Protein AF-A0A6A6UGT2-F1 (afdb_monomer_lite)

Sequence (162 aa):
MPLKPDISIGGFDELLLRAINDSKDPNYDFFEWWTMNKSVVIQGRSLEEWQLDWTSSLNSPIDLNAMSPDAHLYAIHACEKIYRYQLRLMTTREGALGMGPHTASLEDQVWILFGCRVPVVLRPLENWYKLVGECYIDGYMNGEAIDEYKNGLRKKTQVTIK

Secondary structure (DSSP, 8-state):
--------SSSHHHHHHHHHHHTT-TTSTHHHHHHHHTT-EETTEEHHHHHHHHHHH-SS---GGGS-HHHHHHHHHHHHHHHHHTEEEEE-TT--EEEEETT--TT-EEE--TT-SS-EEEEE-SSSEEEEEE-EETT-SSSHHHHHHHTTSS------B-

InterPro domains:
  IPR052895 Heterokaryon Regulation/Transcriptional Modulator [PTHR24148] (65-155)

Organism: NCBI:txid703497

Structure (mmCIF, N/CA/C/O backbone):
data_AF-A0A6A6UGT2-F1
#
_entry.id   AF-A0A6A6UGT2-F1
#
loop_
_atom_site.group_PDB
_atom_site.id
_atom_site.type_symbol
_atom_site.label_atom_id
_atom_site.label_alt_id
_atom_site.label_comp_id
_atom_site.label_asym_id
_atom_site.label_entity_id
_atom_site.label_seq_id
_atom_site.pdbx_PDB_ins_code
_atom_site.Cartn_x
_atom_site.Cartn_y
_atom_site.Cartn_z
_atom_site.occupancy
_atom_site.B_iso_or_equiv
_atom_site.auth_seq_id
_atom_site.auth_comp_id
_atom_site.auth_asym_id
_atom_site.auth_atom_id
_atom_site.pdbx_PDB_model_num
ATOM 1 N N . MET A 1 1 ? 26.550 10.376 -5.630 1.00 30.91 1 MET A N 1
ATOM 2 C CA . MET A 1 1 ? 25.645 9.271 -6.007 1.00 30.91 1 MET A CA 1
ATOM 3 C C . MET A 1 1 ? 24.538 9.249 -4.980 1.00 30.91 1 MET A C 1
ATOM 5 O O . MET A 1 1 ? 24.889 9.111 -3.811 1.00 30.91 1 MET A O 1
ATOM 9 N N . PRO A 1 2 ? 23.257 9.445 -5.336 1.00 33.78 2 PRO A N 1
ATOM 10 C CA . PRO A 1 2 ? 22.220 9.052 -4.402 1.00 33.78 2 PRO A CA 1
ATOM 11 C C . PRO A 1 2 ? 22.350 7.535 -4.259 1.00 33.78 2 PRO A C 1
ATOM 13 O O . PRO A 1 2 ? 22.489 6.819 -5.254 1.00 33.78 2 PRO A O 1
ATOM 16 N N . LEU A 1 3 ? 22.444 7.072 -3.017 1.00 39.12 3 LEU A N 1
ATOM 17 C CA . LEU A 1 3 ? 22.365 5.652 -2.711 1.00 39.12 3 LEU A CA 1
ATOM 18 C C . LEU A 1 3 ? 21.093 5.137 -3.388 1.00 39.12 3 LEU A C 1
ATOM 20 O O . LEU A 1 3 ? 20.053 5.800 -3.307 1.00 39.12 3 LEU A O 1
ATOM 24 N N . LYS A 1 4 ? 21.181 3.995 -4.087 1.00 49.97 4 LYS A N 1
ATOM 25 C CA . LYS A 1 4 ? 19.970 3.246 -4.432 1.00 49.97 4 LYS A CA 1
ATOM 26 C C . LYS A 1 4 ? 19.131 3.202 -3.154 1.00 49.97 4 LYS A C 1
ATOM 28 O O . LYS A 1 4 ? 19.722 2.979 -2.091 1.00 49.97 4 LYS A O 1
ATOM 33 N N . PRO A 1 5 ? 17.820 3.478 -3.221 1.00 46.50 5 PRO A N 1
ATOM 34 C CA . PRO A 1 5 ? 16.994 3.273 -2.051 1.00 46.50 5 PRO A CA 1
ATOM 35 C C . PRO A 1 5 ? 17.283 1.838 -1.600 1.00 46.50 5 PRO A C 1
ATOM 37 O O . PRO A 1 5 ? 17.352 0.943 -2.447 1.00 46.50 5 PRO A O 1
ATOM 40 N N . ASP A 1 6 ? 17.590 1.654 -0.315 1.00 45.56 6 ASP A N 1
ATOM 41 C CA . ASP A 1 6 ? 17.937 0.354 0.272 1.00 45.56 6 ASP A CA 1
ATOM 42 C C . ASP A 1 6 ? 16.654 -0.494 0.370 1.00 45.56 6 ASP A C 1
ATOM 44 O O . ASP A 1 6 ? 16.233 -0.938 1.431 1.00 45.56 6 ASP A O 1
ATOM 48 N N . ILE A 1 7 ? 15.973 -0.642 -0.772 1.00 46.97 7 ILE A N 1
ATOM 49 C CA . ILE A 1 7 ? 14.851 -1.536 -1.048 1.00 46.97 7 ILE A CA 1
ATOM 50 C C . ILE A 1 7 ? 15.495 -2.894 -1.311 1.00 46.97 7 ILE A C 1
ATOM 52 O O . ILE A 1 7 ? 15.444 -3.462 -2.399 1.00 46.97 7 ILE A O 1
ATOM 56 N N . SER A 1 8 ? 16.274 -3.338 -0.336 1.00 41.09 8 SER A N 1
ATOM 57 C CA . SER A 1 8 ? 16.933 -4.617 -0.379 1.00 41.09 8 SER A CA 1
ATOM 58 C C . SER A 1 8 ? 15.893 -5.654 0.029 1.00 41.09 8 SER A C 1
ATOM 60 O O . SER A 1 8 ? 15.407 -5.633 1.158 1.00 41.09 8 SER A O 1
ATOM 62 N N . ILE A 1 9 ? 15.695 -6.619 -0.874 1.00 41.25 9 ILE A N 1
ATOM 63 C CA . ILE A 1 9 ? 15.046 -7.931 -0.707 1.00 41.25 9 ILE A CA 1
ATOM 64 C C . ILE A 1 9 ? 13.529 -7.947 -0.985 1.00 41.25 9 ILE A C 1
ATOM 66 O O . ILE A 1 9 ? 12.718 -7.740 -0.091 1.00 41.25 9 ILE A O 1
ATOM 70 N N . GLY A 1 10 ? 13.142 -8.330 -2.214 1.00 40.84 10 GLY A N 1
ATOM 71 C CA . GLY A 1 10 ? 11.757 -8.741 -2.498 1.00 40.84 10 GLY A CA 1
ATOM 72 C C . GLY A 1 10 ? 11.285 -8.783 -3.959 1.00 40.84 10 GLY A C 1
ATOM 73 O O . GLY A 1 10 ? 10.101 -9.015 -4.178 1.00 40.84 10 GLY A O 1
ATOM 74 N N . GLY A 1 11 ? 12.134 -8.528 -4.965 1.00 48.41 11 GLY A N 1
ATOM 75 C CA . GLY A 1 11 ? 11.728 -8.555 -6.384 1.00 48.41 11 GLY A CA 1
ATOM 76 C C . GLY A 1 11 ? 10.838 -7.379 -6.820 1.00 48.41 11 GLY A C 1
ATOM 77 O O . GLY A 1 11 ? 10.290 -7.383 -7.923 1.00 48.41 11 GLY A O 1
ATOM 78 N N . PHE A 1 12 ? 10.666 -6.364 -5.966 1.00 54.19 12 PHE A N 1
ATOM 79 C CA . PHE A 1 12 ? 9.870 -5.167 -6.254 1.00 54.19 12 PHE A CA 1
ATOM 80 C C . PHE A 1 12 ? 10.631 -4.150 -7.108 1.00 54.19 12 PHE A C 1
ATOM 82 O O . PHE A 1 12 ? 10.083 -3.557 -8.031 1.00 54.19 12 PHE A O 1
ATOM 89 N N . ASP A 1 13 ? 11.914 -3.976 -6.822 1.00 57.66 13 ASP A N 1
ATOM 90 C CA . ASP A 1 13 ? 12.870 -3.282 -7.673 1.00 57.66 13 ASP A CA 1
ATOM 91 C C . ASP A 1 13 ? 12.934 -3.930 -9.061 1.00 57.66 13 ASP A C 1
ATOM 93 O O . ASP A 1 13 ? 12.850 -3.234 -10.067 1.00 57.66 13 ASP A O 1
ATOM 97 N N . GLU A 1 14 ? 12.966 -5.260 -9.133 1.00 57.44 14 GLU A N 1
ATOM 98 C CA . GLU A 1 14 ? 12.942 -6.007 -10.395 1.00 57.44 14 GLU A CA 1
ATOM 99 C C . GLU A 1 14 ? 11.612 -5.844 -11.149 1.00 57.44 14 GLU A C 1
ATOM 101 O O . GLU A 1 14 ? 11.615 -5.668 -12.369 1.00 57.44 14 GLU A O 1
ATOM 106 N N . LEU A 1 15 ? 10.478 -5.822 -10.438 1.00 59.88 15 LEU A N 1
ATOM 107 C CA . LEU A 1 15 ? 9.164 -5.495 -10.997 1.00 59.88 15 LEU A CA 1
ATOM 108 C C . LEU A 1 15 ? 9.145 -4.077 -11.576 1.00 59.88 15 LEU A C 1
ATOM 110 O O . LEU A 1 15 ? 8.698 -3.897 -12.705 1.00 59.88 15 LEU A O 1
ATOM 114 N N . LEU A 1 16 ? 9.644 -3.079 -10.839 1.00 62.94 16 LEU A N 1
ATOM 115 C CA . LEU A 1 16 ? 9.714 -1.697 -11.317 1.00 62.94 16 LEU A CA 1
ATOM 116 C C . LEU A 1 16 ? 10.711 -1.533 -12.475 1.00 62.94 16 LEU A C 1
ATOM 118 O O . LEU A 1 16 ? 10.489 -0.732 -13.379 1.00 62.94 16 LEU A O 1
ATOM 122 N N . LEU A 1 17 ? 11.799 -2.296 -12.490 1.00 61.94 17 LEU A N 1
ATOM 123 C CA . LEU A 1 17 ? 12.757 -2.298 -13.592 1.00 61.94 17 LEU A CA 1
ATOM 124 C C . LEU A 1 17 ? 12.164 -2.942 -14.846 1.00 61.94 17 LEU A C 1
ATOM 126 O O . LEU A 1 17 ? 12.322 -2.405 -15.942 1.00 61.94 17 LEU A O 1
ATOM 130 N N . ARG A 1 18 ? 11.439 -4.053 -14.696 1.00 59.12 18 ARG A N 1
ATOM 131 C CA . ARG A 1 18 ? 10.715 -4.691 -15.798 1.00 59.12 18 ARG A CA 1
ATOM 132 C C . ARG A 1 18 ? 9.608 -3.791 -16.327 1.00 59.12 18 ARG A C 1
ATOM 134 O O . ARG A 1 18 ? 9.523 -3.574 -17.526 1.00 59.12 18 ARG A O 1
ATOM 141 N N . ALA A 1 19 ? 8.855 -3.180 -15.422 1.00 59.06 19 ALA A N 1
ATOM 142 C CA . ALA A 1 19 ? 7.874 -2.149 -15.709 1.00 59.06 19 ALA A CA 1
ATOM 143 C C . ALA A 1 19 ? 8.439 -1.017 -16.573 1.00 59.06 19 ALA A C 1
ATOM 145 O O . ALA A 1 19 ? 7.850 -0.617 -17.572 1.00 59.06 19 ALA A O 1
ATOM 146 N N . ILE A 1 20 ? 9.609 -0.510 -16.189 1.00 59.53 20 ILE A N 1
ATOM 147 C CA . ILE A 1 20 ? 10.310 0.571 -16.876 1.00 59.53 20 ILE A CA 1
ATOM 148 C C . ILE A 1 20 ? 10.814 0.134 -18.256 1.00 59.53 20 ILE A C 1
ATOM 150 O O . ILE A 1 20 ? 10.664 0.893 -19.216 1.00 59.53 20 ILE A O 1
ATOM 154 N N . ASN A 1 21 ? 11.388 -1.064 -18.371 1.00 59.16 21 ASN A N 1
ATOM 155 C CA . ASN A 1 21 ? 11.969 -1.563 -19.619 1.00 59.16 21 ASN A CA 1
ATOM 156 C C . ASN A 1 21 ? 10.903 -2.001 -20.635 1.00 59.16 21 ASN A C 1
ATOM 158 O O . ASN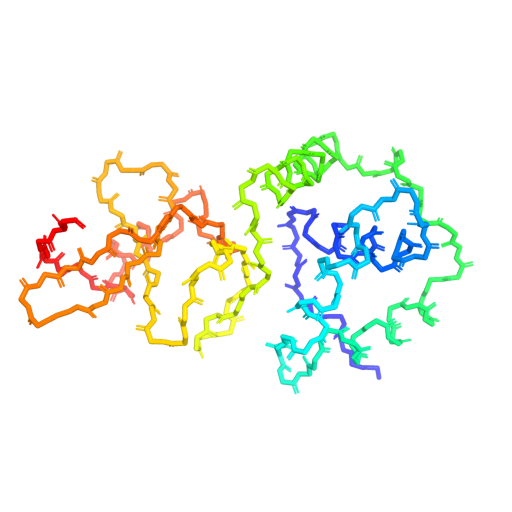 A 1 21 ? 11.048 -1.714 -21.823 1.00 59.16 21 ASN A O 1
ATOM 162 N N . ASP A 1 22 ? 9.809 -2.601 -20.165 1.00 57.81 22 ASP A N 1
ATOM 163 C CA . ASP A 1 22 ? 8.703 -3.093 -20.994 1.00 57.81 22 ASP A CA 1
ATOM 164 C C . ASP A 1 22 ? 7.635 -2.000 -21.242 1.00 57.81 22 ASP A C 1
ATOM 166 O O . ASP A 1 22 ? 6.719 -2.195 -22.037 1.00 57.81 22 ASP A O 1
ATOM 170 N N . SER A 1 23 ? 7.775 -0.805 -20.636 1.00 54.41 23 SER A N 1
ATOM 171 C CA . SER A 1 23 ? 6.843 0.343 -20.754 1.00 54.41 23 SER A CA 1
ATOM 172 C C . SER A 1 23 ? 6.583 0.845 -22.184 1.00 54.41 23 SER A C 1
ATOM 174 O O . SER A 1 23 ? 5.699 1.679 -22.394 1.00 54.41 23 SER A O 1
ATOM 176 N N . LYS A 1 24 ? 7.360 0.367 -23.163 1.00 50.91 24 LYS A N 1
ATOM 177 C CA . LYS A 1 24 ? 7.268 0.735 -24.582 1.00 50.91 24 LYS A CA 1
ATOM 178 C C . LYS A 1 24 ? 6.710 -0.376 -25.477 1.00 50.91 24 LYS A C 1
ATOM 180 O O . LYS A 1 24 ? 6.638 -0.150 -26.683 1.00 50.91 24 LYS A O 1
ATOM 185 N N . ASP A 1 25 ? 6.335 -1.539 -24.938 1.00 50.72 25 ASP A N 1
ATOM 186 C CA . ASP A 1 25 ? 5.677 -2.591 -25.721 1.00 50.72 25 ASP A CA 1
ATOM 187 C C . ASP A 1 25 ? 4.171 -2.284 -25.859 1.00 50.72 25 ASP A C 1
ATOM 189 O O . ASP A 1 25 ? 3.435 -2.354 -24.872 1.00 50.72 25 ASP A O 1
ATOM 193 N N . PRO A 1 26 ? 3.679 -1.942 -27.065 1.00 49.09 26 PRO A N 1
ATOM 194 C CA . PRO A 1 26 ? 2.278 -1.592 -27.288 1.00 49.09 26 PRO A CA 1
ATOM 195 C C . PRO A 1 26 ? 1.318 -2.787 -27.184 1.00 49.09 26 PRO A C 1
ATOM 197 O O . PRO A 1 26 ? 0.108 -2.583 -27.229 1.00 49.09 26 PRO A O 1
ATOM 200 N N . ASN A 1 27 ? 1.823 -4.021 -27.063 1.00 46.84 27 ASN A N 1
ATOM 201 C CA . ASN A 1 27 ? 0.999 -5.221 -26.874 1.00 46.84 27 ASN A CA 1
ATOM 202 C C . ASN A 1 27 ? 0.741 -5.544 -25.396 1.00 46.84 27 ASN A C 1
ATOM 204 O O . ASN A 1 27 ? 0.070 -6.531 -25.096 1.00 46.84 27 ASN A O 1
ATOM 208 N N . TYR A 1 28 ? 1.277 -4.733 -24.482 1.00 54.16 28 TYR A N 1
ATOM 209 C CA . TYR A 1 28 ? 1.137 -4.910 -23.045 1.00 54.16 28 TYR A CA 1
ATOM 210 C C . TYR A 1 28 ? 0.387 -3.734 -22.408 1.00 54.16 28 TYR A C 1
ATOM 212 O O . TYR A 1 28 ? 0.730 -2.571 -22.611 1.00 54.16 28 TYR A O 1
ATOM 220 N N . ASP A 1 29 ? -0.542 -4.042 -21.497 1.00 55.88 29 ASP A N 1
ATOM 221 C CA . ASP A 1 29 ? -1.246 -3.090 -20.609 1.00 55.88 29 ASP A CA 1
ATOM 222 C C . ASP A 1 29 ? -0.303 -2.334 -19.638 1.00 55.88 29 ASP A C 1
ATOM 224 O O . ASP A 1 29 ? -0.730 -1.605 -18.739 1.00 55.88 29 ASP A O 1
ATOM 228 N N . PHE A 1 30 ? 1.015 -2.504 -19.787 1.00 61.78 30 PHE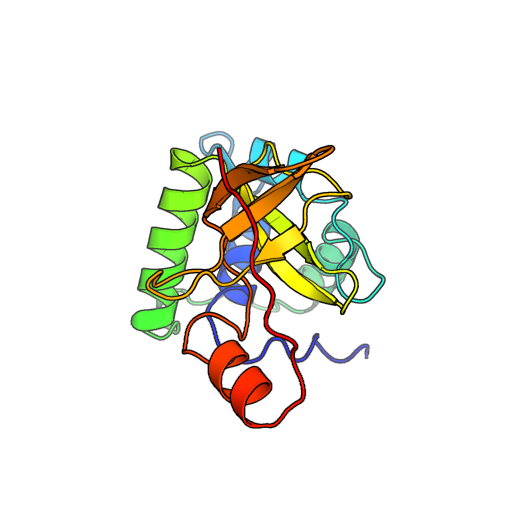 A N 1
ATOM 229 C CA . PHE A 1 30 ? 2.024 -1.873 -18.947 1.00 61.78 30 PHE A CA 1
ATOM 230 C C . PHE A 1 30 ? 2.077 -0.347 -19.152 1.00 61.78 30 PHE A C 1
ATOM 232 O O . PHE A 1 30 ? 2.338 0.397 -18.206 1.00 61.78 30 PHE A O 1
ATOM 239 N N . PHE A 1 31 ? 1.761 0.150 -20.353 1.00 67.44 31 PHE A N 1
ATOM 240 C CA . PHE A 1 31 ? 1.723 1.591 -20.630 1.00 67.44 31 PHE A CA 1
ATOM 241 C C . PHE A 1 31 ? 0.659 2.333 -19.799 1.00 67.44 31 PHE A C 1
ATOM 243 O O . PHE A 1 31 ? 0.919 3.419 -19.266 1.00 67.44 31 PHE A O 1
ATOM 250 N N . GLU A 1 32 ? -0.532 1.747 -19.644 1.00 71.31 32 GLU A N 1
ATOM 251 C CA . GLU A 1 32 ? -1.594 2.326 -18.814 1.00 71.31 32 GLU A CA 1
ATOM 252 C C . GLU A 1 32 ? -1.200 2.331 -17.339 1.00 71.31 32 GLU A C 1
ATOM 254 O O . GLU A 1 32 ? -1.314 3.359 -16.664 1.00 71.31 32 GLU A O 1
ATOM 259 N N . TRP A 1 33 ? -0.656 1.213 -16.849 1.00 73.12 33 TRP A N 1
ATOM 260 C CA . TRP A 1 33 ? -0.139 1.135 -15.489 1.00 73.12 33 TRP A CA 1
ATOM 261 C C . TRP A 1 33 ? 0.958 2.176 -15.253 1.00 73.12 33 TRP A C 1
ATOM 263 O O . TRP A 1 33 ? 0.907 2.908 -14.267 1.00 73.12 33 TRP A O 1
ATOM 273 N N . TRP A 1 34 ? 1.918 2.317 -16.167 1.00 75.12 34 TRP A N 1
ATOM 274 C CA . TRP A 1 34 ? 2.965 3.333 -16.063 1.00 75.12 34 TRP A CA 1
ATOM 275 C C . TRP A 1 34 ? 2.366 4.739 -15.968 1.00 75.12 34 TRP A C 1
ATOM 277 O O . TRP A 1 34 ? 2.707 5.504 -15.066 1.00 75.12 34 TRP A O 1
ATOM 287 N N . THR A 1 35 ? 1.408 5.059 -16.840 1.00 77.31 35 THR A N 1
ATOM 288 C CA . THR A 1 35 ? 0.708 6.351 -16.844 1.00 77.31 35 THR A CA 1
ATOM 289 C C . THR A 1 35 ? 0.030 6.648 -15.506 1.00 77.31 35 THR A C 1
ATOM 291 O O . THR A 1 35 ? 0.061 7.788 -15.045 1.00 77.31 35 THR A O 1
ATOM 294 N N . MET A 1 36 ? -0.535 5.630 -14.853 1.00 77.38 36 MET A N 1
ATOM 295 C CA . MET A 1 36 ? -1.162 5.760 -13.536 1.00 77.38 36 MET A CA 1
ATOM 296 C C . MET A 1 36 ? -0.171 5.914 -12.378 1.00 77.38 36 MET A C 1
ATOM 298 O O . MET A 1 36 ? -0.557 6.427 -11.330 1.00 77.38 36 MET A O 1
ATOM 302 N N . ASN A 1 37 ? 1.067 5.442 -12.535 1.00 79.31 37 ASN A N 1
ATOM 303 C CA . ASN A 1 37 ? 2.007 5.262 -11.427 1.00 79.31 37 ASN A CA 1
ATOM 304 C C . ASN A 1 37 ? 3.234 6.174 -11.489 1.00 79.31 37 ASN A C 1
ATOM 306 O O . ASN A 1 37 ? 3.867 6.402 -10.462 1.00 79.31 37 ASN A O 1
ATOM 310 N N . LYS A 1 38 ? 3.565 6.740 -12.653 1.00 82.44 38 LYS A N 1
ATOM 311 C CA . LYS A 1 38 ? 4.781 7.543 -12.853 1.00 82.44 38 LYS A CA 1
ATOM 312 C C . LYS A 1 38 ? 4.922 8.739 -11.899 1.00 82.44 38 LYS A C 1
ATOM 314 O O . LYS A 1 38 ? 6.038 9.143 -11.590 1.00 82.44 38 LYS A O 1
ATOM 319 N N . SER A 1 39 ? 3.805 9.275 -11.401 1.00 85.25 39 SER A N 1
ATOM 320 C CA . SER A 1 39 ? 3.775 10.399 -10.457 1.00 85.25 39 SER A CA 1
ATOM 321 C C . SER A 1 39 ? 3.829 9.990 -8.981 1.00 85.25 39 SER A C 1
ATOM 323 O O . SER A 1 39 ? 3.798 10.870 -8.122 1.00 85.25 39 SER A O 1
ATOM 325 N N . VAL A 1 40 ? 3.853 8.692 -8.649 1.00 83.31 40 VAL A N 1
ATOM 326 C CA . VAL A 1 40 ? 3.947 8.248 -7.250 1.00 83.31 40 VAL A CA 1
ATOM 327 C C . VAL A 1 40 ? 5.302 8.657 -6.674 1.00 83.31 40 VAL A C 1
ATOM 329 O O . VAL A 1 40 ? 6.323 8.509 -7.343 1.00 83.31 40 VAL A O 1
ATOM 332 N N . VAL A 1 41 ? 5.315 9.186 -5.449 1.00 82.06 41 VAL A N 1
ATOM 333 C CA . VAL A 1 41 ? 6.527 9.714 -4.808 1.00 82.06 41 VAL A CA 1
ATOM 334 C C . VAL A 1 41 ? 7.134 8.665 -3.886 1.00 82.06 41 VAL A C 1
ATOM 336 O O . VAL A 1 41 ? 6.555 8.321 -2.865 1.00 82.06 41 VAL A O 1
ATOM 339 N N . ILE A 1 42 ? 8.337 8.208 -4.217 1.00 77.31 42 ILE A N 1
ATOM 340 C CA . ILE A 1 42 ? 9.137 7.238 -3.474 1.00 77.31 42 ILE A CA 1
ATOM 341 C C . ILE A 1 42 ? 10.365 7.969 -2.926 1.00 77.31 42 ILE A C 1
ATOM 343 O O . ILE A 1 42 ? 11.152 8.530 -3.687 1.00 77.31 42 ILE A O 1
ATOM 347 N N . GLN A 1 43 ? 10.528 7.992 -1.599 1.00 75.56 43 GLN A N 1
ATOM 348 C CA . GLN A 1 43 ? 11.647 8.672 -0.921 1.00 75.56 43 GLN A CA 1
ATOM 349 C C . GLN A 1 43 ? 11.878 10.126 -1.393 1.00 75.56 43 GLN A C 1
ATOM 351 O O . GLN A 1 43 ? 13.008 10.572 -1.579 1.00 75.56 43 GLN A O 1
ATOM 356 N N . GLY A 1 44 ? 10.792 10.874 -1.607 1.00 78.38 44 GLY A N 1
ATOM 357 C CA . GLY A 1 44 ? 10.847 12.286 -2.000 1.00 78.38 44 GLY A CA 1
ATOM 358 C C . GLY A 1 44 ? 11.056 12.551 -3.495 1.00 78.38 44 GLY A C 1
ATOM 359 O O . GLY A 1 44 ? 11.161 13.713 -3.874 1.00 78.38 44 GLY A O 1
ATOM 360 N N . ARG A 1 45 ? 11.084 11.515 -4.342 1.00 79.50 45 ARG A N 1
ATOM 361 C CA . ARG A 1 45 ? 11.171 11.632 -5.808 1.00 79.50 45 ARG A CA 1
ATOM 362 C C . ARG A 1 45 ? 10.075 10.819 -6.481 1.00 79.50 45 ARG A C 1
ATOM 364 O O . ARG A 1 45 ? 9.705 9.760 -5.987 1.00 79.50 45 ARG A O 1
ATOM 371 N N . SER A 1 46 ? 9.551 11.289 -7.602 1.00 86.25 46 SER A N 1
ATOM 372 C CA . SER A 1 46 ? 8.592 10.534 -8.408 1.00 86.25 46 SER A CA 1
ATOM 373 C C . SER A 1 46 ? 9.220 9.278 -9.028 1.00 86.25 46 SER A C 1
ATOM 375 O O . SER A 1 46 ? 10.435 9.204 -9.226 1.00 86.25 46 SER A O 1
ATOM 377 N N . LEU A 1 47 ? 8.398 8.283 -9.370 1.00 80.12 47 LEU A N 1
ATOM 378 C CA . LEU A 1 47 ? 8.862 7.093 -10.091 1.00 80.12 47 LEU A CA 1
ATOM 379 C C . LEU A 1 47 ? 9.497 7.448 -11.448 1.00 80.12 47 LEU A C 1
ATOM 381 O O . LEU A 1 47 ? 10.481 6.827 -11.842 1.00 80.12 47 LEU A O 1
ATOM 385 N N . GLU A 1 48 ? 8.973 8.459 -12.144 1.00 82.75 48 GLU A N 1
ATOM 386 C CA . GLU A 1 48 ? 9.554 8.980 -13.390 1.00 82.75 48 GLU A CA 1
ATOM 387 C C . GLU A 1 48 ? 10.978 9.523 -13.177 1.00 82.75 48 GLU A C 1
ATOM 389 O O . GLU A 1 48 ? 11.882 9.243 -13.962 1.00 82.75 48 GLU A O 1
ATOM 394 N N . GLU A 1 49 ? 11.224 10.227 -12.071 1.00 81.25 49 GLU A N 1
ATOM 395 C CA . GLU A 1 49 ? 12.570 10.698 -11.726 1.00 81.25 49 GLU A CA 1
ATOM 396 C C . GLU A 1 49 ? 13.512 9.549 -11.345 1.00 81.25 49 GLU A C 1
ATOM 398 O O . GLU A 1 49 ? 14.702 9.614 -11.654 1.00 81.25 49 GLU A O 1
ATOM 403 N N . TRP A 1 50 ? 13.005 8.498 -10.692 1.00 76.94 50 TRP A N 1
ATOM 404 C CA . TRP A 1 50 ? 13.786 7.290 -10.399 1.00 76.94 50 TRP A CA 1
ATOM 405 C C . TRP A 1 50 ? 14.157 6.513 -11.663 1.00 76.94 50 TRP A C 1
ATOM 407 O O . TRP A 1 50 ? 15.277 6.013 -11.769 1.00 76.94 50 TRP A O 1
ATOM 417 N N . GLN A 1 51 ? 13.255 6.453 -12.646 1.00 72.88 51 GLN A N 1
ATOM 418 C CA . GLN A 1 51 ? 13.498 5.790 -13.928 1.00 72.88 51 GLN A CA 1
ATOM 419 C C . GLN A 1 51 ? 14.727 6.358 -14.647 1.00 72.88 51 GLN A C 1
ATOM 421 O O . GLN A 1 51 ? 15.523 5.593 -15.196 1.00 72.88 51 GLN A O 1
ATOM 426 N N . LEU A 1 52 ? 14.905 7.681 -14.646 1.00 69.12 52 LEU A N 1
ATOM 427 C CA . LEU A 1 52 ? 16.040 8.333 -15.309 1.00 69.12 52 LEU A CA 1
ATOM 428 C C . LEU A 1 52 ? 17.386 7.883 -14.724 1.00 69.12 52 LEU A C 1
ATOM 430 O O . LEU A 1 52 ? 18.326 7.605 -15.470 1.00 69.12 52 LEU A O 1
ATOM 434 N N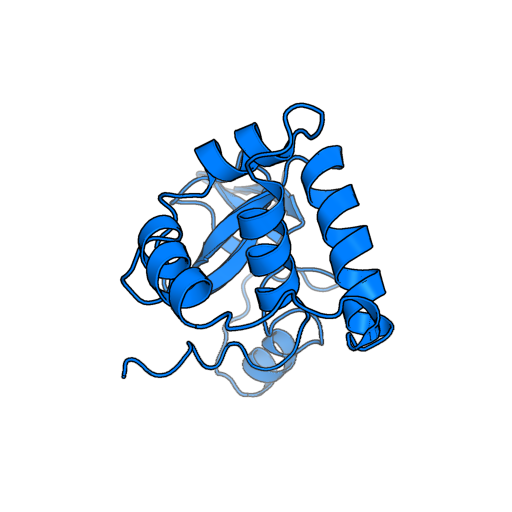 . ASP A 1 53 ? 17.460 7.731 -13.403 1.00 66.12 53 ASP A N 1
ATOM 435 C CA . ASP A 1 53 ? 18.668 7.267 -12.716 1.00 66.12 53 ASP A CA 1
ATOM 436 C C . ASP A 1 53 ? 18.902 5.766 -12.927 1.00 66.12 53 ASP A C 1
ATOM 438 O O . ASP A 1 53 ? 20.032 5.314 -13.119 1.00 66.12 53 ASP A O 1
ATOM 442 N N . TRP A 1 54 ? 17.835 4.967 -12.902 1.00 63.47 54 TRP A N 1
ATOM 443 C CA . TRP A 1 54 ? 17.949 3.521 -13.063 1.00 63.47 54 TRP A CA 1
ATOM 444 C C . TRP A 1 54 ? 18.352 3.137 -14.482 1.00 63.47 54 TRP A C 1
ATOM 446 O O . TRP A 1 54 ? 19.256 2.321 -14.651 1.00 63.47 54 TRP A O 1
ATOM 456 N N . THR A 1 55 ? 17.774 3.782 -15.494 1.00 60.59 55 THR A N 1
ATOM 457 C CA . THR A 1 55 ? 18.126 3.557 -16.905 1.00 60.59 55 THR A CA 1
ATOM 458 C C . THR A 1 55 ? 19.567 3.949 -17.220 1.00 60.59 55 THR A C 1
ATOM 460 O O . THR A 1 55 ? 20.234 3.249 -17.974 1.00 60.59 55 THR A O 1
ATOM 463 N N . SER A 1 56 ? 20.092 5.004 -16.593 1.00 57.28 56 SER A N 1
ATOM 464 C CA . SER A 1 56 ? 21.496 5.405 -16.751 1.00 57.28 56 SER A CA 1
ATOM 465 C C . SER A 1 56 ? 22.485 4.542 -15.949 1.00 57.28 56 SER A C 1
ATOM 467 O O . SER A 1 56 ? 23.679 4.549 -16.243 1.00 57.28 56 SER A O 1
ATOM 469 N N . SER A 1 57 ? 22.006 3.748 -14.983 1.00 53.28 57 SER A N 1
ATOM 470 C CA . SER A 1 57 ? 22.816 2.780 -14.222 1.00 53.28 57 SER A CA 1
ATOM 471 C C . SER A 1 57 ? 22.875 1.372 -14.841 1.00 53.28 57 SER A C 1
ATOM 473 O O . SER A 1 57 ? 23.734 0.566 -14.474 1.00 53.28 57 SER A O 1
ATOM 475 N N . LEU A 1 58 ? 21.979 1.066 -15.784 1.00 53.56 58 LEU A N 1
ATOM 476 C CA . LEU A 1 58 ? 21.896 -0.222 -16.470 1.00 53.56 58 LEU A CA 1
ATOM 477 C C . LEU A 1 58 ? 22.862 -0.255 -17.665 1.00 53.56 58 LEU A C 1
ATOM 479 O O . LEU A 1 58 ? 22.483 -0.010 -18.804 1.00 53.56 58 LEU A O 1
ATOM 483 N N . ASN A 1 59 ? 24.128 -0.593 -17.415 1.00 45.47 59 ASN A N 1
ATOM 484 C CA . ASN A 1 59 ? 25.131 -0.782 -18.477 1.00 45.47 59 ASN A CA 1
ATOM 485 C C . ASN A 1 59 ? 24.961 -2.091 -19.285 1.00 45.47 59 ASN A C 1
ATOM 487 O O . ASN A 1 59 ? 25.782 -2.383 -20.151 1.00 45.47 59 ASN A O 1
ATOM 491 N N . SER A 1 60 ? 23.934 -2.899 -19.004 1.00 49.19 60 SER A N 1
ATOM 492 C CA . SER A 1 60 ? 23.618 -4.134 -19.732 1.00 49.19 60 SER A CA 1
ATOM 493 C C . SER A 1 60 ? 22.154 -4.531 -19.482 1.00 49.19 60 SER A C 1
ATOM 495 O O . SER A 1 60 ? 21.618 -4.160 -18.431 1.00 49.19 60 SER A O 1
ATOM 497 N N . PRO A 1 61 ? 21.497 -5.284 -20.38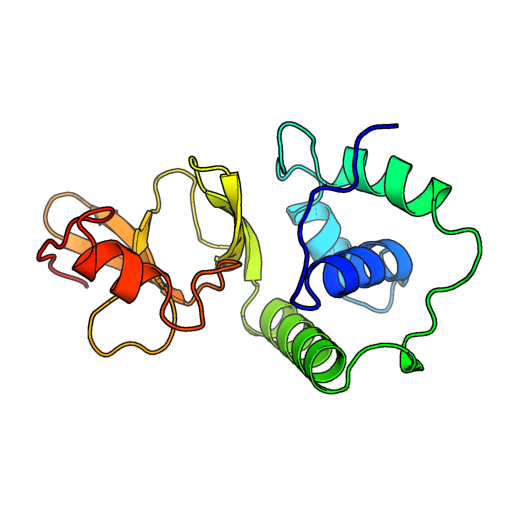8 1.00 49.72 61 PRO A N 1
ATOM 498 C CA . PRO A 1 61 ? 20.186 -5.871 -20.121 1.00 49.72 61 PRO A CA 1
ATOM 499 C C . PRO A 1 61 ? 20.228 -6.684 -18.824 1.00 49.72 61 PRO A C 1
ATOM 501 O O . PRO A 1 61 ? 21.175 -7.436 -18.593 1.00 49.72 61 PRO A O 1
ATOM 504 N N . ILE A 1 62 ? 19.213 -6.523 -17.976 1.00 51.41 62 ILE A N 1
ATOM 505 C CA . ILE A 1 62 ? 19.061 -7.330 -16.761 1.00 51.41 62 ILE A CA 1
ATOM 506 C C . ILE A 1 62 ? 18.871 -8.784 -17.196 1.00 51.41 62 ILE A C 1
ATOM 508 O O . ILE A 1 62 ? 17.949 -9.086 -17.955 1.00 51.41 62 ILE A O 1
ATOM 512 N N . ASP A 1 63 ? 19.732 -9.684 -16.722 1.00 53.66 63 ASP A N 1
ATOM 513 C CA . ASP A 1 63 ? 19.531 -11.115 -16.923 1.00 53.66 63 ASP A CA 1
ATOM 514 C C . ASP A 1 63 ? 18.406 -11.592 -16.001 1.00 53.66 63 ASP A C 1
ATOM 516 O O . ASP A 1 63 ? 18.615 -11.857 -14.819 1.00 53.66 63 ASP A O 1
ATOM 520 N N . LEU A 1 64 ? 17.195 -11.695 -16.548 1.00 48.62 64 LEU A N 1
ATOM 521 C CA . LEU A 1 64 ? 16.022 -12.197 -15.826 1.00 48.62 64 LEU A CA 1
ATOM 522 C C . LEU A 1 64 ? 16.217 -13.633 -15.301 1.00 48.62 64 LEU A C 1
ATOM 524 O O . LEU A 1 64 ? 15.487 -14.045 -14.404 1.00 48.62 64 LEU A O 1
ATOM 528 N N . ASN A 1 65 ? 17.196 -14.387 -15.822 1.00 47.06 65 ASN A N 1
ATOM 529 C CA . ASN A 1 65 ? 17.535 -15.729 -15.336 1.00 47.06 65 ASN A CA 1
ATOM 530 C C . ASN A 1 65 ? 18.473 -15.709 -14.118 1.00 47.06 65 ASN A C 1
ATOM 532 O O . ASN A 1 65 ? 18.678 -16.750 -13.498 1.00 47.06 65 ASN A O 1
ATOM 536 N N . ALA A 1 66 ? 19.035 -14.546 -13.772 1.00 51.62 66 ALA A N 1
ATOM 537 C CA . ALA A 1 66 ? 19.824 -14.341 -12.560 1.00 51.62 66 ALA A CA 1
ATOM 538 C C . ALA A 1 66 ? 18.962 -13.966 -11.338 1.00 51.62 66 ALA A C 1
ATOM 540 O O . ALA A 1 66 ? 19.487 -13.888 -10.226 1.00 51.62 66 ALA A O 1
ATOM 541 N N . MET A 1 67 ? 17.653 -13.748 -11.527 1.00 51.59 67 MET A N 1
ATOM 542 C CA . MET A 1 67 ? 16.699 -13.547 -10.433 1.00 51.59 67 MET A CA 1
ATOM 543 C C . MET A 1 67 ? 16.625 -14.809 -9.567 1.00 51.59 67 MET A C 1
ATOM 545 O O . MET A 1 67 ? 16.678 -15.933 -10.077 1.00 51.59 67 MET A O 1
ATOM 549 N N . SER A 1 68 ? 16.446 -14.649 -8.253 1.00 51.62 68 SER A N 1
ATOM 550 C CA . SER A 1 68 ? 16.106 -15.809 -7.429 1.00 51.62 68 SER A CA 1
ATOM 551 C C . SER A 1 68 ? 14.759 -16.384 -7.906 1.00 51.62 68 SER A C 1
ATOM 553 O O . SER A 1 68 ? 13.875 -15.618 -8.303 1.00 51.62 68 SER A O 1
ATOM 555 N N . PRO A 1 69 ? 14.560 -17.715 -7.880 1.00 51.94 69 PRO A N 1
ATOM 556 C CA . PRO A 1 69 ? 13.296 -18.321 -8.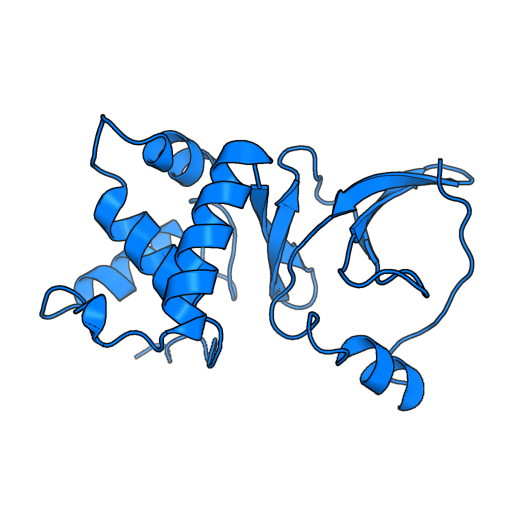302 1.00 51.94 69 PRO A CA 1
ATOM 557 C C . PRO A 1 69 ? 12.073 -17.722 -7.591 1.00 51.94 69 PRO A C 1
ATOM 559 O O . PRO A 1 69 ? 11.025 -17.545 -8.211 1.00 51.94 69 PRO A O 1
ATOM 562 N N . ASP A 1 70 ? 12.233 -17.341 -6.321 1.00 50.59 70 ASP A N 1
ATOM 563 C CA . ASP A 1 70 ? 11.186 -16.706 -5.519 1.00 50.59 70 ASP A CA 1
ATOM 564 C C . ASP A 1 70 ? 10.880 -15.280 -5.991 1.00 50.59 70 ASP A C 1
ATOM 566 O O . ASP A 1 70 ? 9.711 -14.916 -6.102 1.00 50.59 70 ASP A O 1
ATOM 570 N N . ALA A 1 71 ? 11.902 -14.490 -6.337 1.00 48.12 71 ALA A N 1
ATOM 571 C CA . ALA A 1 71 ? 11.721 -13.142 -6.870 1.00 48.12 71 ALA A CA 1
ATOM 572 C C . ALA A 1 71 ? 11.098 -13.163 -8.274 1.00 48.12 71 ALA A C 1
ATOM 574 O O . ALA A 1 71 ? 10.210 -12.368 -8.575 1.00 48.12 71 ALA A O 1
ATOM 575 N N . HIS A 1 72 ? 11.477 -14.133 -9.112 1.00 48.22 72 HIS A N 1
ATOM 576 C CA . HIS A 1 72 ? 10.889 -14.326 -10.436 1.00 48.22 72 HIS A CA 1
ATOM 577 C C . HIS A 1 72 ? 9.411 -14.733 -10.361 1.00 48.22 72 HIS A C 1
ATOM 579 O O . HIS A 1 72 ? 8.561 -14.143 -11.032 1.00 48.22 72 HIS A O 1
ATOM 585 N N . LEU A 1 73 ? 9.084 -15.711 -9.510 1.00 50.75 73 LEU A N 1
ATOM 586 C CA . LEU A 1 73 ? 7.707 -16.148 -9.284 1.00 50.75 73 LEU A CA 1
ATOM 587 C C . LEU A 1 73 ? 6.863 -15.027 -8.666 1.00 50.75 73 LEU A C 1
ATOM 589 O O . LEU A 1 73 ? 5.707 -14.837 -9.044 1.00 50.75 73 LEU A O 1
ATOM 593 N N . TYR A 1 74 ? 7.451 -14.255 -7.752 1.00 54.47 74 TYR A N 1
ATOM 594 C CA . TYR A 1 74 ? 6.812 -13.087 -7.168 1.00 54.47 74 TYR A CA 1
ATOM 595 C C . TYR A 1 74 ? 6.547 -12.002 -8.214 1.00 54.47 74 TYR A C 1
ATOM 597 O O . TYR A 1 74 ? 5.424 -11.521 -8.287 1.00 54.47 74 TYR A O 1
ATOM 605 N N . ALA A 1 75 ? 7.512 -11.671 -9.076 1.00 51.38 75 ALA A N 1
ATOM 606 C CA . ALA A 1 75 ? 7.333 -10.696 -10.149 1.00 51.38 75 ALA A CA 1
ATOM 607 C C . ALA A 1 75 ? 6.259 -11.138 -11.159 1.00 51.38 75 ALA A C 1
ATOM 609 O O . ALA A 1 75 ? 5.418 -10.330 -11.549 1.00 51.38 75 ALA A O 1
ATOM 610 N N . ILE A 1 76 ? 6.218 -12.422 -11.536 1.00 53.44 76 ILE A N 1
ATOM 611 C CA . ILE A 1 76 ? 5.170 -12.975 -12.411 1.00 53.44 76 ILE A CA 1
ATOM 612 C C . ILE A 1 76 ? 3.790 -12.868 -11.753 1.00 53.44 76 ILE A C 1
ATOM 614 O O . ILE A 1 76 ? 2.848 -12.375 -12.376 1.00 53.44 76 ILE A O 1
ATOM 618 N N . HIS A 1 77 ? 3.658 -13.286 -10.492 1.00 55.72 77 HIS A N 1
ATOM 619 C CA . HIS A 1 77 ? 2.389 -13.192 -9.771 1.00 55.72 77 HIS A CA 1
ATOM 620 C C . HIS A 1 77 ? 1.994 -11.745 -9.463 1.00 55.72 77 HIS A C 1
ATOM 622 O O . HIS A 1 77 ? 0.808 -11.428 -9.464 1.00 55.72 77 HIS A O 1
ATOM 628 N N . ALA A 1 78 ? 2.956 -10.857 -9.213 1.00 56.81 78 ALA A N 1
ATOM 629 C CA . ALA A 1 78 ? 2.725 -9.432 -9.025 1.00 56.81 78 ALA A CA 1
ATOM 630 C C . ALA A 1 78 ? 2.213 -8.807 -10.320 1.00 56.81 78 ALA A C 1
ATOM 632 O O . ALA A 1 78 ? 1.213 -8.103 -10.269 1.00 56.81 78 ALA A O 1
ATOM 633 N N . CYS A 1 79 ? 2.802 -9.135 -11.475 1.00 55.34 79 CYS A N 1
ATOM 634 C CA . CYS A 1 79 ? 2.271 -8.749 -12.779 1.00 55.34 79 CYS A CA 1
ATOM 635 C C . CYS A 1 79 ? 0.842 -9.274 -12.968 1.00 55.34 79 CYS A C 1
ATOM 637 O O . CYS A 1 79 ? -0.060 -8.474 -13.198 1.00 55.34 79 CYS A O 1
ATOM 639 N N . GLU A 1 80 ? 0.589 -10.579 -12.795 1.00 60.09 80 GLU A N 1
ATOM 640 C CA . GLU A 1 80 ? -0.771 -11.131 -12.926 1.00 60.09 80 GLU A CA 1
ATOM 641 C C . GLU A 1 80 ? -1.752 -10.406 -11.999 1.00 60.09 80 GLU A C 1
ATOM 643 O O . GLU A 1 80 ? -2.843 -10.038 -12.423 1.00 60.09 80 GLU A O 1
ATOM 648 N N . LYS A 1 81 ? -1.364 -10.138 -10.749 1.00 60.31 81 LYS A N 1
ATOM 649 C CA . LYS A 1 81 ? -2.215 -9.430 -9.793 1.00 60.31 81 LYS A CA 1
ATOM 650 C C . LYS A 1 81 ? -2.409 -7.957 -10.142 1.00 60.31 81 LYS A C 1
ATOM 652 O O . LYS A 1 81 ? -3.519 -7.460 -9.986 1.00 60.31 81 LYS A O 1
ATOM 657 N N . ILE A 1 82 ? -1.378 -7.270 -10.624 1.00 65.12 82 ILE A N 1
ATOM 658 C CA . ILE A 1 82 ? -1.461 -5.891 -11.115 1.00 65.12 82 ILE A CA 1
ATOM 659 C C . ILE A 1 82 ? -2.493 -5.809 -12.232 1.00 65.12 82 ILE A C 1
ATOM 661 O O . ILE A 1 82 ? -3.383 -4.967 -12.160 1.00 65.12 82 ILE A O 1
ATOM 665 N N . TYR A 1 83 ? -2.420 -6.713 -13.208 1.00 61.19 83 TYR A N 1
ATOM 666 C CA . TYR A 1 83 ? -3.346 -6.731 -14.334 1.00 61.19 83 TYR A CA 1
ATOM 667 C C . TYR A 1 83 ? -4.751 -7.160 -13.909 1.00 61.19 83 TYR A C 1
ATOM 669 O O . TYR A 1 83 ? -5.734 -6.470 -14.168 1.00 61.19 83 TYR A O 1
ATOM 677 N N . ARG A 1 84 ? -4.858 -8.286 -13.203 1.00 61.78 84 ARG A N 1
ATOM 678 C CA . ARG A 1 84 ? -6.137 -8.926 -12.881 1.00 61.78 84 ARG A CA 1
ATOM 679 C C . ARG A 1 84 ? -6.919 -8.211 -11.785 1.00 61.78 84 ARG A C 1
ATOM 681 O O . ARG A 1 84 ? -8.146 -8.231 -11.814 1.00 61.78 84 ARG A O 1
ATOM 688 N N . TYR A 1 85 ? -6.229 -7.587 -10.833 1.00 64.25 85 TYR A N 1
ATOM 689 C CA . TYR A 1 85 ? -6.841 -6.868 -9.711 1.00 64.25 85 TYR A CA 1
ATOM 690 C C . TYR A 1 85 ? -6.655 -5.350 -9.796 1.00 64.25 85 TYR A C 1
ATOM 692 O O . TYR A 1 85 ? -7.041 -4.643 -8.865 1.00 64.25 85 TYR A O 1
ATOM 700 N N . GLN A 1 86 ? -6.101 -4.843 -10.906 1.00 72.94 86 GLN A N 1
ATOM 701 C CA . GLN A 1 86 ? -5.854 -3.417 -11.134 1.00 72.94 86 GLN A CA 1
ATOM 702 C C . GLN A 1 86 ? -5.146 -2.778 -9.931 1.00 72.94 86 GLN A C 1
ATOM 704 O O . GLN A 1 86 ? -5.638 -1.813 -9.341 1.00 72.94 86 GLN A O 1
ATOM 709 N N . LEU A 1 87 ? -4.020 -3.363 -9.513 1.00 79.44 87 LEU A N 1
ATOM 710 C CA . LEU A 1 87 ? -3.223 -2.810 -8.419 1.00 79.44 87 LEU A CA 1
ATOM 711 C C . LEU A 1 87 ? -2.340 -1.664 -8.925 1.00 79.44 87 LEU A C 1
ATOM 713 O O . LEU A 1 87 ? -1.751 -1.734 -10.004 1.00 79.44 87 LEU A O 1
ATOM 717 N N . ARG A 1 88 ? -2.223 -0.612 -8.118 1.00 81.50 88 ARG A N 1
ATOM 718 C CA . ARG A 1 88 ? -1.348 0.541 -8.352 1.00 81.50 88 ARG A CA 1
ATOM 719 C C . ARG A 1 88 ? -0.286 0.625 -7.270 1.00 81.50 88 ARG A C 1
ATOM 721 O O . ARG A 1 88 ? -0.517 0.185 -6.144 1.00 81.50 88 ARG A O 1
ATOM 728 N N . LEU A 1 89 ? 0.853 1.217 -7.613 1.00 83.88 89 LEU A N 1
ATOM 729 C CA . LEU A 1 89 ? 1.854 1.613 -6.638 1.00 83.88 89 LEU A CA 1
ATOM 730 C C . LEU A 1 89 ? 1.242 2.583 -5.641 1.00 83.88 89 LEU A C 1
ATOM 732 O O . LEU A 1 89 ? 0.482 3.489 -5.987 1.00 83.88 89 LEU A O 1
ATOM 736 N N . MET A 1 90 ? 1.630 2.399 -4.392 1.00 85.81 90 MET A N 1
ATOM 737 C CA . MET A 1 90 ? 1.297 3.302 -3.314 1.00 85.81 90 MET A CA 1
ATOM 738 C C . MET A 1 90 ? 2.495 3.472 -2.398 1.00 85.81 90 MET A C 1
ATOM 740 O O . MET A 1 90 ? 3.350 2.594 -2.281 1.00 85.81 90 MET A O 1
ATOM 744 N N . THR A 1 91 ? 2.508 4.599 -1.707 1.00 87.06 91 THR A N 1
ATOM 745 C CA . THR A 1 91 ? 3.433 4.862 -0.614 1.00 87.06 91 THR A CA 1
ATOM 746 C C . THR A 1 91 ? 2.648 5.276 0.612 1.00 87.06 91 THR A C 1
ATOM 748 O O . THR A 1 91 ? 1.677 6.030 0.505 1.00 87.06 91 THR A O 1
ATOM 751 N N . THR A 1 92 ? 3.050 4.794 1.782 1.00 86.69 92 THR A N 1
ATOM 752 C CA . THR A 1 92 ? 2.461 5.239 3.047 1.00 86.69 92 THR A CA 1
ATOM 753 C C . THR A 1 92 ? 3.097 6.553 3.499 1.00 86.69 92 THR A C 1
ATOM 755 O O . THR A 1 92 ? 4.145 6.964 2.994 1.00 86.69 92 THR A O 1
ATOM 758 N N . ARG A 1 93 ? 2.477 7.236 4.471 1.00 84.38 93 ARG A N 1
ATOM 759 C CA . ARG A 1 93 ? 3.021 8.487 5.038 1.00 84.38 93 ARG A CA 1
ATOM 760 C C . ARG A 1 93 ? 4.361 8.263 5.744 1.00 84.38 93 ARG A C 1
ATOM 762 O O . ARG A 1 93 ? 5.171 9.177 5.827 1.00 84.38 93 ARG A O 1
ATOM 769 N N . GLU A 1 94 ? 4.594 7.044 6.214 1.00 81.06 94 GLU A N 1
ATOM 770 C CA . GLU A 1 94 ? 5.841 6.584 6.824 1.00 81.06 94 GLU A CA 1
ATOM 771 C C . GLU A 1 94 ? 6.915 6.229 5.782 1.00 81.06 94 GLU A C 1
ATOM 773 O O . GLU A 1 94 ? 8.022 5.851 6.150 1.00 81.06 94 GLU A O 1
ATOM 778 N N . GLY A 1 95 ? 6.609 6.357 4.486 1.00 78.56 95 GLY A N 1
ATOM 779 C CA . GLY A 1 95 ? 7.542 6.091 3.394 1.00 78.56 95 GLY A CA 1
ATOM 780 C C . GLY A 1 95 ? 7.641 4.622 2.985 1.00 78.56 95 GLY A C 1
ATOM 781 O O . GLY A 1 95 ? 8.490 4.299 2.157 1.00 78.56 95 GLY A O 1
ATOM 782 N N . ALA A 1 96 ? 6.783 3.743 3.517 1.00 80.50 96 ALA A N 1
ATOM 783 C CA . ALA A 1 96 ? 6.731 2.352 3.078 1.00 80.50 96 ALA A CA 1
ATOM 784 C C . ALA A 1 96 ? 6.156 2.265 1.660 1.00 80.50 96 ALA A C 1
ATOM 786 O O . ALA A 1 96 ? 5.203 2.971 1.320 1.00 80.50 96 ALA A O 1
ATOM 787 N N . LEU A 1 97 ? 6.733 1.394 0.839 1.00 81.56 97 LEU A N 1
ATOM 788 C CA . LEU A 1 97 ? 6.360 1.191 -0.556 1.00 81.56 97 LEU A CA 1
ATOM 789 C C . LEU A 1 97 ? 5.456 -0.035 -0.686 1.00 81.56 97 LEU A C 1
ATOM 791 O O . LEU A 1 97 ? 5.604 -1.009 0.048 1.00 81.56 97 LEU A O 1
ATOM 795 N N . GLY A 1 98 ? 4.504 -0.002 -1.613 1.00 81.94 98 GLY A N 1
ATOM 796 C CA . GLY A 1 98 ? 3.605 -1.128 -1.800 1.00 81.94 98 GLY A CA 1
ATOM 797 C C . GLY A 1 98 ? 2.726 -1.045 -3.036 1.00 81.94 98 GLY A C 1
ATOM 798 O O . GLY A 1 98 ? 2.895 -0.184 -3.900 1.00 81.94 98 GLY A O 1
ATOM 799 N N . MET A 1 99 ? 1.764 -1.962 -3.099 1.00 84.69 99 MET A N 1
ATOM 800 C CA . MET A 1 99 ? 0.744 -2.050 -4.138 1.00 84.69 99 MET A CA 1
ATOM 801 C C . MET A 1 99 ? -0.632 -2.209 -3.508 1.00 84.69 99 MET A C 1
ATOM 803 O O . MET A 1 99 ? -0.839 -3.100 -2.686 1.00 84.69 99 MET A O 1
ATOM 807 N N . GLY A 1 100 ? -1.583 -1.382 -3.926 1.00 87.62 100 GLY A N 1
ATOM 808 C CA . GLY A 1 100 ? -2.959 -1.416 -3.437 1.00 87.62 100 GLY A CA 1
ATOM 809 C C . GLY A 1 100 ? -3.985 -1.307 -4.565 1.00 87.62 100 GLY A C 1
ATOM 810 O O . GLY A 1 100 ? -3.612 -1.085 -5.717 1.00 87.62 100 GLY A O 1
ATOM 811 N N . PRO A 1 101 ? -5.284 -1.466 -4.263 1.00 88.50 101 PRO A N 1
ATOM 812 C CA . PRO A 1 101 ? -6.349 -1.377 -5.260 1.00 88.50 101 PRO A CA 1
ATOM 813 C C . PRO A 1 101 ? -6.337 -0.024 -5.982 1.00 88.50 101 PRO A C 1
ATOM 815 O O . PRO A 1 101 ? -6.176 1.008 -5.334 1.00 88.50 101 PRO A O 1
ATOM 818 N N . HIS A 1 102 ? -6.596 0.020 -7.294 1.00 85.62 102 HIS A N 1
ATOM 819 C CA . HIS A 1 102 ? -6.694 1.291 -8.034 1.00 85.62 102 HIS A CA 1
ATOM 820 C C . HIS A 1 102 ? -7.755 2.262 -7.487 1.00 85.62 102 HIS A C 1
ATOM 822 O O . HIS A 1 102 ? -7.699 3.455 -7.775 1.00 85.62 102 HIS A O 1
ATOM 828 N N . THR A 1 103 ? -8.733 1.758 -6.730 1.00 89.38 103 THR A N 1
ATOM 829 C CA . THR A 1 103 ? -9.772 2.554 -6.066 1.00 89.38 103 THR A CA 1
ATOM 830 C C . THR A 1 103 ? -9.318 3.176 -4.745 1.00 89.38 103 THR A C 1
ATOM 832 O O . THR A 1 103 ? -10.121 3.862 -4.102 1.00 89.38 103 THR A O 1
ATOM 835 N N . ALA A 1 104 ? -8.089 2.895 -4.299 1.00 91.06 104 ALA A N 1
ATOM 836 C CA . ALA A 1 104 ? -7.516 3.476 -3.094 1.00 91.06 104 ALA A CA 1
ATOM 837 C C . ALA A 1 104 ? -7.335 4.998 -3.238 1.00 91.06 104 ALA A C 1
ATOM 839 O O . ALA A 1 104 ? -7.131 5.524 -4.331 1.00 91.06 104 ALA A O 1
ATOM 840 N N . SER A 1 105 ? -7.434 5.705 -2.118 1.00 90.94 105 SER A N 1
ATOM 841 C CA . SER A 1 105 ? -7.341 7.161 -2.005 1.00 90.94 105 SER A CA 1
ATOM 842 C C . SER A 1 105 ? -6.350 7.560 -0.907 1.00 90.94 105 SER A C 1
ATOM 844 O O . SER A 1 105 ? -6.023 6.754 -0.042 1.00 90.94 105 SER A O 1
ATOM 846 N N . LEU A 1 106 ? -5.902 8.819 -0.908 1.00 89.88 106 LEU A N 1
ATOM 847 C CA . LEU A 1 106 ? -4.907 9.357 0.038 1.00 89.88 106 LEU A CA 1
ATOM 848 C C . LEU A 1 106 ? -5.340 9.316 1.514 1.00 89.88 106 LEU A C 1
ATOM 850 O O . LEU A 1 106 ? -4.490 9.355 2.403 1.00 89.88 106 LEU A O 1
ATOM 854 N N . GLU A 1 107 ? -6.645 9.238 1.771 1.00 92.69 107 GLU A N 1
ATOM 855 C CA . GLU A 1 107 ? -7.208 9.132 3.124 1.00 92.69 107 GLU A CA 1
ATOM 856 C C . GLU A 1 107 ? -7.476 7.683 3.556 1.00 92.69 107 GLU A C 1
ATOM 858 O O . GLU A 1 107 ? -7.918 7.438 4.682 1.00 92.69 107 GLU A O 1
ATOM 863 N N . ASP A 1 108 ? -7.212 6.713 2.677 1.00 95.56 108 ASP A N 1
ATOM 864 C CA . ASP A 1 108 ? -7.305 5.306 3.036 1.00 95.56 108 ASP A CA 1
ATOM 865 C C . ASP A 1 108 ? -6.113 4.886 3.901 1.00 95.56 108 ASP A C 1
ATOM 867 O O . ASP A 1 108 ? -5.023 5.458 3.858 1.00 95.56 108 ASP A O 1
ATOM 871 N N . GLN A 1 109 ? -6.334 3.861 4.714 1.00 94.31 109 GLN A N 1
ATOM 872 C CA . GLN A 1 109 ? -5.382 3.395 5.709 1.00 94.31 109 GLN A CA 1
ATOM 873 C C . GLN A 1 109 ? -5.001 1.948 5.434 1.00 94.31 109 GLN A C 1
ATOM 875 O O . GLN A 1 109 ? -5.850 1.126 5.089 1.00 94.31 109 GLN A O 1
ATOM 880 N N . VAL A 1 110 ? -3.732 1.616 5.655 1.00 92.75 110 VAL A N 1
ATOM 881 C CA . VAL A 1 110 ? -3.260 0.231 5.639 1.00 92.75 110 VAL A CA 1
ATOM 882 C C . VAL A 1 110 ? -3.491 -0.391 7.008 1.00 92.75 110 VAL A C 1
ATOM 884 O O . VAL A 1 110 ? -3.067 0.152 8.028 1.00 92.75 110 VAL A O 1
ATOM 887 N N . TRP A 1 111 ? -4.137 -1.550 7.021 1.00 93.56 111 TRP A N 1
ATOM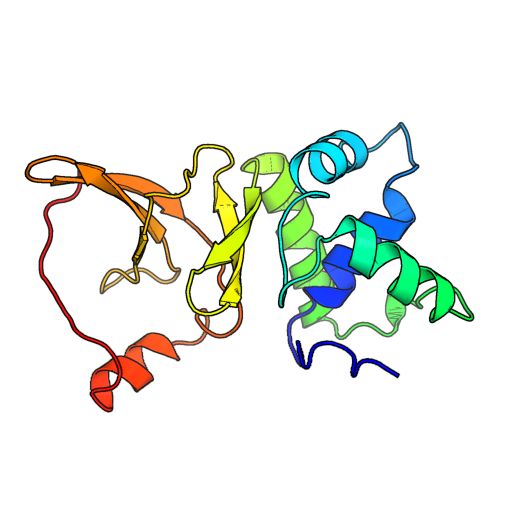 888 C CA . TRP A 1 111 ? -4.420 -2.321 8.222 1.00 93.56 111 TRP A CA 1
ATOM 889 C C . TRP A 1 111 ? -3.956 -3.757 8.069 1.00 93.56 111 TRP A C 1
ATOM 891 O O . TRP A 1 111 ? -4.038 -4.346 6.995 1.00 93.56 111 TRP A O 1
ATOM 901 N N . ILE A 1 112 ? -3.545 -4.348 9.185 1.00 91.12 112 ILE A N 1
ATOM 902 C CA . ILE A 1 112 ? -3.372 -5.793 9.298 1.00 91.12 112 ILE A CA 1
ATOM 903 C C . ILE A 1 112 ? -4.458 -6.289 10.235 1.00 91.12 112 ILE A C 1
ATOM 905 O O . ILE A 1 112 ? -4.471 -5.987 11.430 1.00 91.12 112 ILE A O 1
ATOM 909 N N . LEU A 1 113 ? -5.418 -7.005 9.657 1.00 91.81 113 LEU A N 1
ATOM 910 C CA . LEU A 1 113 ? -6.525 -7.584 10.398 1.00 91.81 113 LEU A CA 1
ATOM 911 C C . LEU A 1 113 ? -6.076 -8.907 11.012 1.00 91.81 113 LEU A C 1
ATOM 913 O O . LEU A 1 113 ? -5.533 -9.772 10.326 1.00 91.81 113 LEU A O 1
ATOM 917 N N . PHE A 1 114 ? -6.321 -9.087 12.309 1.00 89.25 114 PHE A N 1
ATOM 918 C CA . PHE A 1 114 ? -6.032 -10.356 12.970 1.00 89.25 114 PHE A CA 1
ATOM 919 C C . PHE A 1 114 ? -6.799 -11.497 12.289 1.00 89.25 114 PHE A C 1
ATOM 921 O O . PHE A 1 114 ? -8.016 -11.433 12.143 1.00 89.25 114 PHE A O 1
ATOM 928 N N . GLY A 1 115 ? -6.072 -12.542 11.888 1.00 85.12 115 GLY A N 1
ATOM 929 C CA . GLY A 1 115 ? -6.613 -13.682 11.142 1.00 85.12 115 GLY A CA 1
ATOM 930 C C . GLY A 1 115 ? -6.487 -13.563 9.618 1.00 85.12 115 GLY A C 1
ATOM 931 O O . GLY A 1 115 ? -6.630 -14.573 8.930 1.00 85.12 115 GLY A O 1
ATOM 932 N N . CYS A 1 116 ? -6.161 -12.384 9.082 1.00 83.62 116 CYS A N 1
ATOM 933 C CA . CYS A 1 116 ? -5.808 -12.217 7.673 1.00 83.62 116 CYS A CA 1
ATOM 934 C C . CYS A 1 116 ? -4.324 -12.526 7.440 1.00 83.62 116 CYS A C 1
ATOM 936 O O . CYS A 1 116 ? -3.482 -12.311 8.310 1.00 83.62 116 CYS A O 1
ATOM 938 N N . ARG A 1 117 ? -4.011 -13.041 6.245 1.00 75.88 117 ARG A N 1
ATOM 939 C CA . ARG A 1 117 ? -2.634 -13.366 5.828 1.00 75.88 117 ARG A CA 1
ATOM 940 C C . ARG A 1 117 ? -1.916 -12.207 5.142 1.00 75.88 117 ARG A C 1
ATOM 942 O O . ARG A 1 117 ? -0.713 -12.288 4.945 1.00 75.88 117 ARG A O 1
ATOM 949 N N . VAL A 1 118 ? -2.658 -11.177 4.744 1.00 81.44 118 VAL A N 1
ATOM 950 C CA . VAL A 1 118 ? -2.146 -10.031 3.990 1.00 81.44 118 VAL A CA 1
ATOM 951 C C . VAL A 1 118 ? -2.698 -8.725 4.571 1.00 81.44 118 VAL A C 1
ATOM 953 O O . VAL A 1 118 ? -3.796 -8.741 5.147 1.00 81.44 118 VAL A O 1
ATOM 956 N N . PRO A 1 119 ? -1.967 -7.605 4.439 1.00 89.31 119 PRO A N 1
ATOM 957 C CA . PRO A 1 119 ? -2.496 -6.276 4.701 1.00 89.31 119 PRO A CA 1
ATOM 958 C C . PRO A 1 119 ? -3.710 -5.950 3.820 1.00 89.31 119 PRO A C 1
ATOM 960 O O . PRO A 1 119 ? -3.900 -6.497 2.730 1.00 89.31 119 PRO A O 1
ATOM 963 N N . VAL A 1 120 ? -4.538 -5.026 4.297 1.00 92.06 120 VAL A N 1
ATOM 964 C CA . VAL A 1 120 ? -5.711 -4.523 3.582 1.00 92.06 120 VAL A CA 1
ATOM 965 C C . VAL A 1 120 ? -5.765 -3.005 3.628 1.00 92.06 120 VAL A C 1
ATOM 967 O O . VAL A 1 120 ? -5.306 -2.371 4.579 1.00 92.06 120 VAL A O 1
ATOM 970 N N . VAL A 1 121 ? -6.390 -2.421 2.614 1.00 94.19 121 VAL A N 1
ATOM 971 C CA . VAL A 1 121 ? -6.734 -1.004 2.570 1.00 94.19 121 VAL A CA 1
ATOM 972 C C . VAL A 1 121 ? -8.142 -0.829 3.128 1.00 94.19 121 VAL A C 1
ATOM 974 O O . VAL A 1 121 ? -9.113 -1.379 2.596 1.00 94.19 121 VAL A O 1
ATOM 977 N N . LEU A 1 122 ? -8.258 -0.049 4.199 1.00 96.56 122 LEU A N 1
ATOM 978 C CA . LEU A 1 122 ? -9.525 0.353 4.793 1.00 96.56 122 LEU A CA 1
ATOM 979 C C . LEU A 1 122 ? -9.761 1.845 4.589 1.00 96.56 122 LEU A C 1
ATOM 981 O O . LEU A 1 122 ? -8.909 2.671 4.914 1.00 96.56 122 LEU A O 1
ATOM 985 N N . ARG A 1 123 ? -10.958 2.190 4.121 1.00 96.75 123 ARG A N 1
ATOM 986 C CA . ARG A 1 123 ? -11.408 3.576 4.021 1.00 96.75 123 ARG A CA 1
ATOM 987 C C . ARG A 1 123 ? -12.180 3.959 5.279 1.00 96.75 123 ARG A C 1
ATOM 989 O O . ARG A 1 123 ? -13.237 3.361 5.509 1.00 96.75 123 ARG A O 1
ATOM 996 N N . PRO A 1 124 ? -11.704 4.926 6.080 1.00 96.38 124 PRO A N 1
ATOM 997 C CA . PRO A 1 124 ? -12.473 5.426 7.210 1.00 96.38 124 PRO A CA 1
ATOM 998 C C . PRO A 1 124 ? -13.754 6.112 6.719 1.00 96.38 124 PRO A C 1
ATOM 1000 O O . PRO A 1 124 ? -13.729 6.933 5.803 1.00 96.38 124 PRO A O 1
ATOM 1003 N N . LEU A 1 125 ? -14.877 5.768 7.342 1.00 94.50 125 LEU A N 1
ATOM 1004 C CA . LEU A 1 125 ? -16.159 6.468 7.252 1.00 94.50 125 LEU A CA 1
ATOM 1005 C C . LEU A 1 125 ? -16.604 6.812 8.682 1.00 94.50 125 LEU A C 1
ATOM 1007 O O . LEU A 1 125 ? -15.902 6.488 9.635 1.00 94.50 125 LEU A O 1
ATOM 1011 N N . GLU A 1 126 ? -17.756 7.466 8.853 1.00 92.44 126 GLU A N 1
ATOM 1012 C CA . GLU A 1 126 ? -18.158 8.034 10.154 1.00 92.44 126 GLU A CA 1
ATOM 1013 C C . GLU A 1 126 ? -18.047 7.051 11.332 1.00 92.44 126 GLU A C 1
ATOM 1015 O O . GLU A 1 126 ? -17.384 7.346 12.319 1.00 92.44 126 GLU A O 1
ATOM 1020 N N . ASN A 1 127 ? -18.668 5.871 11.225 1.00 94.19 127 ASN A N 1
ATOM 1021 C CA . ASN A 1 127 ? -18.752 4.894 12.325 1.00 94.19 127 ASN A CA 1
ATOM 1022 C C . ASN A 1 127 ? -18.258 3.492 11.939 1.00 94.19 127 ASN A C 1
ATOM 1024 O O . ASN A 1 127 ? -18.449 2.523 12.674 1.00 94.19 127 ASN A O 1
ATOM 1028 N N . TRP A 1 128 ? -17.699 3.350 10.744 1.00 96.31 128 TRP A N 1
ATOM 1029 C CA . TRP A 1 128 ? -17.267 2.073 10.195 1.00 96.31 128 TRP A CA 1
ATOM 1030 C C . TRP A 1 128 ? -16.211 2.304 9.122 1.00 96.31 128 TRP A C 1
ATOM 1032 O O . TRP A 1 128 ? -15.989 3.426 8.678 1.00 96.31 128 TRP A O 1
ATOM 1042 N N . TYR A 1 129 ? -15.554 1.232 8.713 1.00 97.50 129 TYR A N 1
ATOM 1043 C CA . TYR A 1 129 ? -14.530 1.245 7.686 1.00 97.50 129 TYR A CA 1
ATOM 1044 C C . TYR A 1 129 ? -15.004 0.424 6.502 1.00 97.50 129 TYR A C 1
ATOM 1046 O O . TYR A 1 129 ? -15.481 -0.697 6.676 1.00 97.50 129 TYR A O 1
ATOM 1054 N N . LYS A 1 130 ? -14.855 0.958 5.296 1.00 96.88 130 LYS A N 1
ATOM 1055 C CA . LYS A 1 130 ? -15.090 0.176 4.086 1.00 96.88 130 LYS A CA 1
ATOM 1056 C C . LYS A 1 130 ? -13.832 -0.612 3.747 1.00 96.88 130 LYS A C 1
ATOM 1058 O O . LYS A 1 130 ? -12.756 -0.018 3.659 1.00 96.88 130 LYS A O 1
ATOM 1063 N N . LEU A 1 131 ? -13.964 -1.915 3.504 1.00 95.50 131 LEU A N 1
ATOM 1064 C CA . LEU A 1 131 ? -12.875 -2.691 2.910 1.00 95.50 131 LEU A CA 1
ATOM 1065 C C . LEU A 1 131 ? -12.706 -2.273 1.444 1.00 95.50 131 LEU A C 1
ATOM 1067 O O . LEU A 1 131 ? -13.595 -2.495 0.623 1.00 95.50 131 LEU A O 1
ATOM 1071 N N . VAL A 1 132 ? -11.581 -1.635 1.123 1.00 94.62 132 VAL A N 1
ATOM 1072 C CA . VAL A 1 132 ? -11.253 -1.242 -0.256 1.00 94.62 132 VAL A CA 1
ATOM 1073 C C . VAL A 1 132 ? -10.658 -2.430 -1.008 1.00 94.62 132 VAL A C 1
ATOM 1075 O O . VAL A 1 132 ? -11.007 -2.655 -2.162 1.00 94.62 132 VAL A O 1
ATOM 1078 N N . GLY A 1 133 ? -9.800 -3.209 -0.348 1.00 90.44 133 GLY A N 1
ATOM 1079 C CA . GLY A 1 133 ? -9.229 -4.437 -0.896 1.00 90.44 133 GLY A CA 1
ATOM 1080 C C . GLY A 1 133 ? -7.933 -4.841 -0.204 1.00 90.44 133 GLY A C 1
ATOM 1081 O O . GLY A 1 133 ? -7.480 -4.180 0.728 1.00 90.44 133 GLY A O 1
ATOM 1082 N N . GLU A 1 134 ? -7.342 -5.938 -0.662 1.00 88.38 134 GLU A N 1
ATOM 1083 C CA . GLU A 1 134 ? -6.028 -6.401 -0.210 1.00 88.38 134 GLU A CA 1
ATOM 1084 C C . GLU A 1 134 ? -4.915 -5.501 -0.758 1.00 88.38 134 GLU A C 1
ATOM 1086 O O . GLU A 1 134 ? -5.033 -4.941 -1.852 1.00 88.38 134 GLU A O 1
ATOM 1091 N N . CYS A 1 135 ? -3.820 -5.379 -0.012 1.00 85.75 135 CYS A N 1
ATOM 1092 C CA . CYS A 1 135 ? -2.612 -4.722 -0.491 1.00 85.75 135 CYS A CA 1
ATOM 1093 C C . CYS A 1 135 ? -1.354 -5.499 -0.113 1.00 85.75 135 CYS A C 1
ATOM 1095 O O . CYS A 1 135 ? -1.330 -6.313 0.809 1.00 85.75 135 CYS A O 1
ATOM 1097 N N . TYR A 1 136 ? -0.297 -5.222 -0.863 1.00 83.00 136 TYR A N 1
ATOM 1098 C CA . TYR A 1 136 ? 1.063 -5.599 -0.534 1.00 83.00 136 TYR A CA 1
ATOM 1099 C C . TYR A 1 136 ? 1.776 -4.366 0.002 1.00 83.00 136 TYR A C 1
ATOM 1101 O O . TYR A 1 136 ? 1.724 -3.314 -0.634 1.00 83.00 136 TYR A O 1
ATOM 1109 N N . ILE A 1 137 ? 2.457 -4.498 1.134 1.00 81.75 137 ILE A N 1
ATOM 1110 C CA . ILE A 1 137 ? 3.384 -3.481 1.621 1.00 81.75 137 ILE A CA 1
ATOM 1111 C C . ILE A 1 137 ? 4.713 -4.172 1.864 1.00 81.75 137 ILE A C 1
ATOM 1113 O O . ILE A 1 137 ? 4.770 -5.204 2.541 1.00 81.75 137 ILE A O 1
ATOM 1117 N N . ASP A 1 138 ? 5.758 -3.592 1.290 1.00 75.94 138 ASP A N 1
ATOM 1118 C CA . ASP A 1 138 ? 7.113 -4.070 1.470 1.00 75.94 138 ASP A CA 1
ATOM 1119 C C . ASP A 1 138 ? 7.490 -4.062 2.959 1.00 75.94 138 ASP A C 1
ATOM 1121 O O . ASP A 1 138 ? 7.132 -3.146 3.706 1.00 75.94 138 ASP A O 1
ATOM 1125 N N . GLY A 1 139 ? 8.141 -5.136 3.403 1.00 75.31 139 GLY A N 1
ATOM 1126 C CA . GLY A 1 139 ? 8.505 -5.339 4.807 1.00 75.31 139 GLY A CA 1
ATOM 1127 C C . GLY A 1 139 ? 7.349 -5.623 5.781 1.00 75.31 139 GLY A C 1
ATOM 1128 O O . GLY A 1 139 ? 7.581 -5.574 6.983 1.00 75.31 139 GLY A O 1
ATOM 1129 N N . TYR A 1 140 ? 6.123 -5.908 5.314 1.00 78.31 140 TYR A N 1
ATOM 1130 C CA . TYR A 1 140 ? 4.967 -6.197 6.191 1.00 78.31 140 TYR A CA 1
ATOM 1131 C C . TYR A 1 140 ? 4.185 -7.478 5.849 1.00 78.31 140 TYR A C 1
ATOM 1133 O O . TYR A 1 140 ? 3.079 -7.690 6.357 1.00 78.31 140 TYR A O 1
ATOM 1141 N N . MET A 1 141 ? 4.738 -8.344 4.996 1.00 73.25 141 MET A N 1
ATOM 1142 C CA . MET A 1 141 ? 4.080 -9.575 4.533 1.00 73.25 141 MET A CA 1
ATOM 1143 C C . MET A 1 141 ? 4.492 -10.842 5.293 1.00 73.25 141 MET A C 1
ATOM 1145 O O . MET A 1 141 ? 3.802 -11.853 5.175 1.00 73.25 141 MET A O 1
ATOM 1149 N N . ASN A 1 142 ? 5.570 -10.811 6.081 1.00 75.19 142 ASN A N 1
ATOM 1150 C CA . ASN A 1 142 ? 6.092 -11.971 6.815 1.00 75.19 142 ASN A CA 1
ATOM 1151 C C . ASN A 1 142 ? 5.859 -11.876 8.331 1.00 75.19 142 ASN A C 1
ATOM 1153 O O . ASN A 1 142 ? 6.466 -12.612 9.106 1.00 75.19 142 ASN A O 1
ATOM 1157 N N . GLY A 1 143 ? 4.944 -11.006 8.765 1.00 78.38 143 GLY A N 1
ATOM 1158 C CA . GLY A 1 143 ? 4.549 -10.871 10.169 1.00 78.38 143 GLY A CA 1
ATOM 1159 C C . GLY A 1 143 ? 5.281 -9.771 10.937 1.00 78.38 143 GLY A C 1
ATOM 1160 O O . GLY A 1 143 ? 5.050 -9.618 12.135 1.00 78.38 143 GLY A O 1
ATOM 1161 N N . GLU A 1 144 ? 6.073 -8.947 10.258 1.00 85.69 144 GLU A N 1
ATOM 1162 C CA . GLU A 1 144 ? 6.853 -7.854 10.840 1.00 85.69 144 GLU A CA 1
ATOM 1163 C C . GLU A 1 144 ? 5.969 -6.893 11.654 1.00 85.69 144 GLU A C 1
ATOM 1165 O O . GLU A 1 144 ? 6.305 -6.524 12.776 1.00 85.69 144 GLU A O 1
ATOM 1170 N N . ALA A 1 145 ? 4.765 -6.567 11.170 1.00 84.38 145 ALA A N 1
ATOM 1171 C CA . ALA A 1 145 ? 3.826 -5.721 11.915 1.00 84.38 145 ALA A CA 1
ATOM 1172 C C . ALA A 1 145 ? 3.310 -6.354 13.214 1.00 84.38 145 ALA A C 1
ATOM 1174 O O . ALA A 1 145 ? 2.966 -5.640 14.160 1.00 84.38 145 ALA A O 1
ATOM 1175 N N . ILE A 1 146 ? 3.198 -7.684 13.259 1.00 86.69 146 ILE A N 1
ATOM 1176 C CA . ILE A 1 146 ? 2.798 -8.398 14.474 1.00 86.69 146 ILE A CA 1
ATOM 1177 C C . ILE A 1 146 ? 3.932 -8.337 15.492 1.00 86.69 146 ILE A C 1
ATOM 1179 O O . ILE A 1 146 ? 3.672 -8.152 16.682 1.00 86.69 146 ILE A O 1
ATOM 1183 N N . ASP A 1 147 ? 5.175 -8.446 15.037 1.00 89.94 147 ASP A N 1
ATOM 1184 C CA . ASP A 1 147 ? 6.340 -8.310 15.901 1.00 89.94 147 ASP A CA 1
ATOM 1185 C C . ASP A 1 147 ? 6.500 -6.869 16.400 1.00 89.94 147 ASP A C 1
ATOM 1187 O O . ASP A 1 147 ? 6.679 -6.655 17.599 1.00 89.94 147 ASP A O 1
ATOM 1191 N N . GLU A 1 148 ? 6.293 -5.866 15.546 1.00 89.81 148 GLU A N 1
ATOM 1192 C CA . GLU A 1 148 ? 6.216 -4.461 15.959 1.00 89.81 148 GLU A CA 1
ATOM 1193 C C . GLU A 1 148 ? 5.095 -4.216 16.987 1.00 89.81 148 GLU A C 1
ATOM 1195 O O . GLU A 1 148 ? 5.301 -3.495 17.965 1.00 89.81 148 GLU A O 1
ATOM 1200 N N . TYR A 1 149 ? 3.920 -4.836 16.823 1.00 90.69 149 TYR A N 1
ATOM 1201 C CA . TYR A 1 149 ? 2.841 -4.773 17.816 1.00 90.69 149 TYR A CA 1
ATOM 1202 C C . TYR A 1 149 ? 3.260 -5.383 19.160 1.00 90.69 149 TYR A C 1
ATOM 1204 O O . TYR A 1 149 ? 3.074 -4.750 20.201 1.00 90.69 149 TYR A O 1
ATOM 1212 N N . LYS A 1 150 ? 3.851 -6.585 19.157 1.00 91.00 150 LYS A N 1
ATOM 1213 C CA . LYS A 1 150 ? 4.336 -7.250 20.381 1.00 91.00 150 LYS A CA 1
ATOM 1214 C C . LYS A 1 150 ? 5.403 -6.422 21.099 1.00 91.00 150 LYS A C 1
ATOM 1216 O O . LYS A 1 150 ? 5.425 -6.401 22.326 1.00 91.00 150 LYS A O 1
ATOM 1221 N N . ASN A 1 151 ? 6.236 -5.715 20.340 1.00 94.69 151 ASN A N 1
ATOM 1222 C CA . ASN A 1 151 ? 7.297 -4.853 20.854 1.00 94.69 151 ASN A CA 1
ATOM 1223 C C . ASN A 1 151 ? 6.814 -3.438 21.230 1.00 94.69 151 ASN A C 1
ATOM 1225 O O . ASN A 1 151 ? 7.620 -2.599 21.624 1.00 94.69 151 ASN A O 1
ATOM 1229 N N . GLY A 1 152 ? 5.512 -3.149 21.120 1.00 91.69 152 GLY A N 1
ATOM 1230 C CA . GLY A 1 152 ? 4.927 -1.857 21.496 1.00 91.69 152 GLY A CA 1
ATOM 1231 C C . GLY A 1 152 ? 5.161 -0.721 20.493 1.00 91.69 152 GLY A C 1
ATOM 1232 O O . GLY A 1 152 ? 4.828 0.426 20.788 1.00 91.69 152 GLY A O 1
ATOM 1233 N N . LEU A 1 153 ? 5.691 -1.026 19.306 1.00 89.62 153 LEU A N 1
ATOM 1234 C CA . LEU A 1 153 ? 5.931 -0.068 18.221 1.00 89.62 153 LEU A CA 1
ATOM 1235 C C . LEU A 1 153 ? 4.662 0.217 17.401 1.00 89.62 153 LEU A C 1
ATOM 1237 O O . LEU A 1 153 ? 4.562 1.259 16.757 1.00 89.62 153 LEU A O 1
ATOM 1241 N N . ARG A 1 154 ? 3.656 -0.668 17.466 1.00 89.31 154 ARG A N 1
ATOM 1242 C CA . ARG A 1 154 ? 2.325 -0.464 16.869 1.00 89.31 154 ARG A CA 1
ATOM 1243 C C . ARG A 1 154 ? 1.196 -0.636 17.875 1.00 89.31 154 ARG A C 1
ATOM 1245 O O . ARG A 1 154 ? 1.295 -1.382 18.845 1.00 89.31 154 ARG A O 1
ATOM 1252 N N . LYS A 1 155 ? 0.076 0.042 17.609 1.00 90.62 155 LYS A N 1
ATOM 1253 C CA . LYS A 1 155 ? -1.140 -0.019 18.431 1.00 90.62 155 LYS A CA 1
ATOM 1254 C C . LYS A 1 155 ? -2.181 -0.933 17.794 1.00 90.62 155 LYS A C 1
ATOM 1256 O O . LYS A 1 155 ? -2.394 -0.892 16.587 1.00 90.62 155 LYS A O 1
ATOM 1261 N N . LYS A 1 156 ? -2.879 -1.702 18.631 1.00 92.88 156 LYS A N 1
ATOM 1262 C CA . LYS A 1 156 ? -4.092 -2.433 18.249 1.00 92.88 156 LYS A CA 1
ATOM 1263 C C . LYS A 1 156 ? -5.321 -1.580 18.543 1.00 92.88 156 LYS A C 1
ATOM 1265 O O . LYS A 1 156 ? -5.398 -0.964 19.602 1.00 92.88 156 LYS A O 1
ATOM 1270 N N . THR A 1 157 ? -6.306 -1.620 17.653 1.00 93.50 157 THR A N 1
ATOM 1271 C CA . THR A 1 157 ? -7.641 -1.070 17.902 1.00 93.50 157 THR A CA 1
ATOM 1272 C C . THR A 1 157 ? -8.716 -1.962 17.280 1.00 93.50 157 THR A C 1
ATOM 1274 O O . THR A 1 157 ? -8.415 -2.805 16.434 1.00 93.50 157 THR A O 1
ATOM 1277 N N . GLN A 1 158 ? -9.956 -1.801 17.733 1.00 94.00 158 GLN A N 1
ATOM 1278 C CA . GLN A 1 158 ? -11.116 -2.521 17.222 1.00 94.00 158 GLN A CA 1
ATOM 1279 C C . GLN A 1 158 ? -11.936 -1.594 16.327 1.00 94.00 158 GLN A C 1
ATOM 1281 O O . GLN A 1 158 ? -12.242 -0.466 16.708 1.00 94.00 158 GLN A O 1
ATOM 1286 N N . VAL A 1 159 ? -12.299 -2.085 15.144 1.00 93.31 159 VAL A N 1
ATOM 1287 C CA . VAL A 1 159 ? -13.083 -1.346 14.149 1.00 93.31 159 VAL A CA 1
ATOM 1288 C C . VAL A 1 159 ? -14.216 -2.212 13.613 1.00 93.31 159 VAL A C 1
ATOM 1290 O O . VAL A 1 159 ? -14.137 -3.439 13.640 1.00 93.31 159 VAL A O 1
ATOM 1293 N N . THR A 1 160 ? -15.269 -1.568 13.115 1.00 95.62 160 THR A N 1
ATOM 1294 C CA . THR A 1 160 ? -16.342 -2.240 12.370 1.00 95.62 160 THR A CA 1
ATOM 1295 C C . THR A 1 160 ? -16.072 -2.087 10.882 1.00 95.62 160 THR A C 1
ATOM 1297 O O . THR A 1 160 ? -15.897 -0.960 10.422 1.00 95.62 160 THR A O 1
ATOM 1300 N N . ILE A 1 161 ? -16.060 -3.194 10.139 1.00 93.88 161 ILE A N 1
ATOM 1301 C CA . ILE A 1 161 ? -15.858 -3.206 8.684 1.00 93.88 161 ILE A CA 1
ATOM 1302 C C . ILE A 1 161 ? -17.194 -3.521 8.000 1.00 93.88 161 ILE A C 1
ATOM 1304 O O . ILE A 1 161 ? -17.913 -4.403 8.475 1.00 93.88 161 ILE A O 1
ATOM 1308 N N . LYS A 1 162 ? -17.534 -2.809 6.920 1.00 89.44 162 LYS A N 1
ATOM 1309 C CA . LYS A 1 162 ? -18.679 -3.134 6.053 1.00 89.44 162 LYS A CA 1
ATOM 1310 C C . LYS A 1 162 ? -18.302 -3.132 4.576 1.00 89.44 162 LYS A C 1
ATOM 1312 O O . LYS A 1 162 ? -17.323 -2.441 4.206 1.00 89.44 162 LYS A O 1
#

pLDDT: mean 73.05, std 17.58, range [30.91, 97.5]

Foldseek 3Di:
DPPDPPLPDALVVVLLVCLLVCCPPPVDPSVVLCVLQQQAAAPNRGSVVVSVVVVVVPPDPPPLVPDDPRSNVRSVVVSVCCVVQVWHWHADPVRWTWIAGPPDDPQWDWDDDVPDQFIFTWHDDDQATETPGTMDTRPPRPCNVVVCVVVVVDDDDDGHYD

Radius of gyration: 16.81 Å; chains: 1; bounding box: 44×31×49 Å